Protein AF-A0A9X8E7M2-F1 (afdb_monomer)

InterPro domains:
  IPR000718 Peptidase M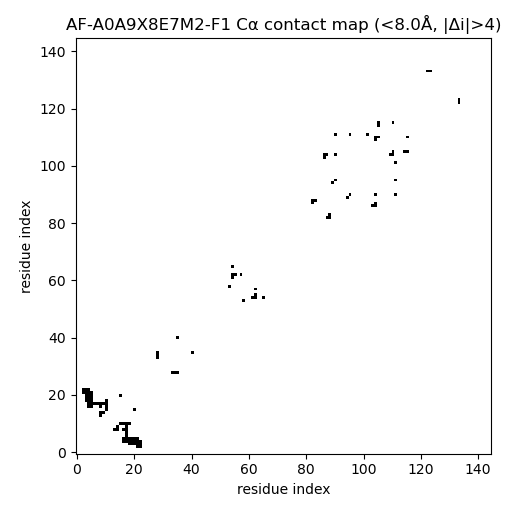13 [PS51885] (1-145)
  IPR000718 Peptidase M13 [PTHR11733] (3-88)
  IPR008753 Peptidase M13, N-terminal domain [PF05649] (11-84)
  IPR024079 Metallopeptidase, catalytic domain superfamily [G3DSA:3.40.390.10] (2-36)
  IPR042089 Peptidase M13, domain 2 [G3DSA:1.10.1380.10] (37-84)

Solvent-accessible surface area (backbone atoms only — not comparable to full-atom values): 9509 Å² total; per-residue (Å²): 118,75,87,28,30,25,86,88,44,58,56,92,82,39,48,64,50,18,55,36,35,44,40,62,76,68,59,74,76,53,94,92,47,96,72,80,60,90,56,64,51,54,49,50,53,57,50,48,59,50,50,52,54,51,48,71,66,55,41,84,68,56,32,59,54,50,53,63,68,68,40,53,68,62,50,62,72,47,58,62,62,85,59,65,40,71,73,47,50,53,62,73,66,66,66,80,83,53,74,88,67,51,59,63,42,45,75,72,70,46,71,87,89,66,88,84,75,90,72,84,70,86,84,64,68,85,68,67,95,82,74,90,76,88,77,87,80,76,88,87,77,88,80,76,132

Organism: Aphanomyces astaci (NCBI:txi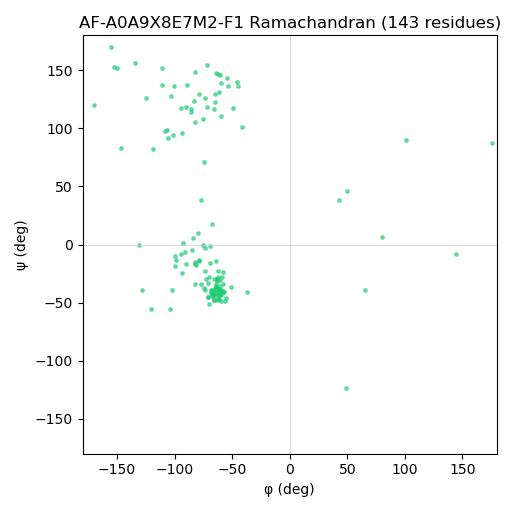d112090)

pLDDT: mean 76.79, std 19.04, range [30.14, 96.19]

Secondary structure (DSSP, 8-state):
-TTT--TTS-TTT-HHHHHHHHHHHHPPPPTT-S---SSHHHHHHHHHHHHHHHHHTT-TTHHHHHHHHH-HHHHHHHTTTTT-SHHHHHHHTT-TT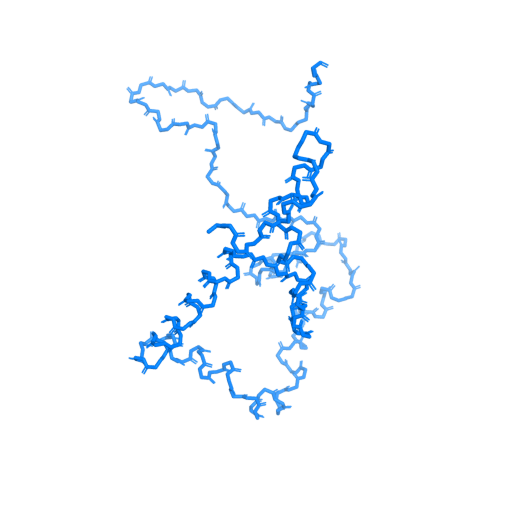-GGGSHHHHHTT--SS--------SS-----TT--------S------

Foldseek 3Di:
DCQQADCVDDCVVPVPCRRGVNVVVPDDDDPPDPDDDDPVVVVVVVVVVVVVVVCVVVPPPSVVVVVVVVPVVVVVVCDCVVQPPPLNVVLVVPPVPDPVSVVVCQVVVHDRPDNDDDDDDPQDDPDDPDDPDPDDDDDDDDDDD

Nearest PDB structures (foldseek):
  2qlz-assembly1_A  TM=2.374E-01  e=8.334E+00  unclassified

Sequence (145 aa):
MTSLMDQTVDPCTDFYSYSWGTWCNKTTLDANQSRTDTTYTAIEAAAHELVEKLVDSKLPKLAEFYDACMDTAALDTLCLAPISSPTMTQVVLNRGHQVPTLGEPTRKGIVLLVVLGRRKQNTCPTQLPGSHNCRDLTLGSATPC

Mean predicted aligned error: 13.94 Å

Structure (mmCIF, N/CA/C/O backbone):
data_AF-A0A9X8E7M2-F1
#
_entry.id   AF-A0A9X8E7M2-F1
#
loop_
_atom_site.group_PDB
_atom_site.id
_atom_site.type_symbol
_atom_site.label_atom_id
_atom_site.label_alt_id
_atom_site.label_comp_id
_atom_site.label_asym_id
_atom_site.label_entity_id
_atom_site.label_seq_id
_atom_site.pdbx_PDB_ins_code
_atom_site.Cartn_x
_atom_site.Cartn_y
_atom_site.Cartn_z
_atom_site.occupancy
_atom_site.B_iso_or_equiv
_atom_site.auth_seq_id
_atom_site.auth_comp_id
_atom_site.auth_asym_id
_atom_site.auth_atom_id
_atom_site.pdbx_PDB_model_num
ATOM 1 N N . MET A 1 1 ? 21.375 -5.697 -11.954 1.00 63.69 1 MET A N 1
ATOM 2 C CA . MET A 1 1 ? 20.883 -4.545 -12.742 1.00 63.69 1 MET A CA 1
ATOM 3 C C . MET A 1 1 ? 20.542 -4.934 -14.174 1.00 63.69 1 MET A C 1
ATOM 5 O O . MET A 1 1 ? 19.415 -4.716 -14.583 1.00 63.69 1 MET A O 1
ATOM 9 N N . THR A 1 2 ? 21.460 -5.558 -14.917 1.00 79.88 2 THR A N 1
ATOM 10 C CA . THR A 1 2 ? 21.283 -5.899 -16.344 1.00 79.88 2 THR A CA 1
ATOM 11 C C . THR A 1 2 ? 20.083 -6.791 -16.664 1.00 79.88 2 THR A C 1
ATOM 13 O O . THR A 1 2 ? 19.576 -6.728 -17.773 1.00 79.88 2 THR A O 1
ATOM 16 N N . SER A 1 3 ? 19.579 -7.575 -15.708 1.00 85.62 3 SER A N 1
ATOM 17 C CA . SER A 1 3 ? 18.394 -8.426 -15.895 1.00 85.62 3 SER A CA 1
ATOM 18 C C . SER A 1 3 ? 17.069 -7.663 -16.052 1.00 85.62 3 SER A C 1
ATOM 20 O O . SER A 1 3 ? 16.079 -8.265 -16.464 1.00 85.62 3 SER A O 1
ATOM 22 N N . LEU A 1 4 ? 17.034 -6.374 -15.697 1.00 90.56 4 LEU A N 1
ATOM 23 C CA . LEU A 1 4 ? 15.840 -5.517 -15.748 1.00 90.56 4 LEU A CA 1
ATOM 24 C C . LEU A 1 4 ? 15.813 -4.628 -16.999 1.00 90.56 4 LEU A C 1
ATOM 26 O O . LEU A 1 4 ? 14.755 -4.133 -17.383 1.00 90.56 4 LEU A O 1
ATOM 30 N N . MET A 1 5 ? 16.974 -4.461 -17.629 1.00 92.56 5 MET A N 1
ATOM 31 C CA . MET A 1 5 ? 17.198 -3.561 -18.751 1.00 92.56 5 MET A CA 1
ATOM 32 C C . MET A 1 5 ? 16.758 -4.199 -20.067 1.00 92.56 5 MET A C 1
ATOM 34 O O . MET A 1 5 ? 16.875 -5.414 -20.240 1.00 92.56 5 MET A O 1
ATOM 38 N N . ASP A 1 6 ? 16.291 -3.380 -21.001 1.00 94.44 6 ASP A N 1
ATOM 39 C CA . ASP A 1 6 ? 16.089 -3.758 -22.397 1.00 94.44 6 ASP A CA 1
ATOM 40 C C . ASP A 1 6 ? 17.178 -3.108 -23.256 1.00 94.44 6 ASP A C 1
ATOM 42 O O . ASP A 1 6 ? 17.110 -1.935 -23.615 1.00 94.44 6 ASP A O 1
ATOM 46 N N . GLN A 1 7 ? 18.213 -3.885 -23.577 1.00 92.56 7 GLN A N 1
ATOM 47 C CA . GLN A 1 7 ? 19.368 -3.404 -24.339 1.00 92.56 7 GLN A CA 1
ATOM 48 C C . GLN A 1 7 ? 19.077 -3.192 -25.832 1.00 92.56 7 GLN A C 1
ATOM 50 O O . GLN A 1 7 ? 19.967 -2.763 -26.563 1.00 92.56 7 GLN A O 1
ATOM 55 N N . THR A 1 8 ? 17.865 -3.506 -26.297 1.00 93.75 8 THR A N 1
ATOM 56 C CA . THR A 1 8 ? 17.458 -3.259 -27.687 1.00 93.75 8 THR A CA 1
ATOM 57 C C . THR A 1 8 ? 16.996 -1.819 -27.918 1.00 93.75 8 THR A C 1
ATOM 59 O O . THR A 1 8 ? 16.957 -1.365 -29.061 1.00 93.75 8 THR A O 1
ATOM 62 N N . VAL A 1 9 ? 16.685 -1.090 -26.842 1.00 94.56 9 VAL A N 1
ATOM 63 C CA . VAL A 1 9 ? 16.253 0.311 -26.872 1.00 94.56 9 VAL A CA 1
ATOM 64 C C . VAL A 1 9 ? 17.466 1.239 -26.795 1.00 94.56 9 VAL A C 1
ATOM 66 O O . VAL A 1 9 ? 18.369 1.017 -25.992 1.00 94.56 9 VAL A O 1
ATOM 69 N N . ASP A 1 10 ? 17.488 2.305 -27.599 1.00 94.50 10 ASP A N 1
ATOM 70 C CA . ASP A 1 10 ? 18.532 3.329 -27.496 1.00 94.50 10 ASP A CA 1
ATOM 71 C C . ASP A 1 10 ? 18.335 4.176 -26.215 1.00 94.50 10 ASP A C 1
ATOM 73 O O . ASP A 1 10 ? 17.313 4.867 -26.077 1.00 94.50 10 ASP A O 1
ATOM 77 N N . PRO A 1 11 ? 19.298 4.170 -25.269 1.00 93.56 11 PRO A N 1
ATOM 78 C CA . PRO A 1 11 ? 19.210 4.957 -24.041 1.00 93.56 11 PRO A CA 1
ATOM 79 C C . PRO A 1 11 ? 19.158 6.470 -24.277 1.00 93.56 11 PRO A C 1
ATOM 81 O O . PRO A 1 11 ? 18.675 7.193 -23.407 1.00 93.56 11 PRO A O 1
ATOM 84 N N . CYS A 1 12 ? 19.650 6.966 -25.417 1.00 95.75 12 CYS A N 1
ATOM 85 C CA . CYS A 1 12 ? 19.620 8.391 -25.747 1.00 95.75 12 CYS A CA 1
ATOM 86 C C . CYS A 1 12 ? 18.213 8.876 -26.122 1.00 95.75 12 CYS A C 1
ATOM 88 O O . CYS A 1 12 ? 17.932 10.068 -26.006 1.00 95.75 12 CYS A O 1
ATOM 90 N N . THR A 1 13 ? 17.333 7.970 -26.561 1.00 96.19 13 THR A N 1
ATOM 91 C CA . THR A 1 13 ? 15.965 8.301 -26.986 1.00 96.19 13 THR A CA 1
ATOM 92 C C . THR A 1 13 ? 14.916 7.949 -25.939 1.00 96.19 13 THR A C 1
ATOM 94 O O . THR A 1 13 ? 13.983 8.720 -25.737 1.00 96.19 13 THR A O 1
ATOM 97 N N . ASP A 1 14 ? 15.067 6.808 -25.258 1.00 95.38 14 ASP A N 1
ATOM 98 C CA . ASP A 1 14 ? 14.162 6.379 -24.187 1.00 95.38 14 ASP A CA 1
ATOM 99 C C . ASP A 1 14 ? 14.937 5.612 -23.112 1.00 95.38 14 ASP A C 1
ATOM 101 O O . ASP A 1 14 ? 14.991 4.378 -23.060 1.00 95.38 14 ASP A O 1
ATOM 105 N N . PHE A 1 15 ? 15.549 6.386 -22.218 1.00 95.19 15 PHE A N 1
ATOM 106 C CA . PHE A 1 15 ? 16.311 5.844 -21.102 1.00 95.19 15 PHE A CA 1
ATOM 107 C C . PHE A 1 15 ? 15.451 5.010 -20.142 1.00 95.19 15 PHE A C 1
ATOM 109 O O . PHE A 1 15 ? 15.968 4.102 -19.486 1.00 95.19 15 PHE A O 1
ATOM 116 N N . TYR A 1 16 ? 14.150 5.301 -20.038 1.00 93.12 16 TYR A N 1
ATOM 117 C CA . TYR A 1 16 ? 13.264 4.584 -19.127 1.00 93.12 16 TYR A CA 1
ATOM 118 C C . TYR A 1 16 ? 13.031 3.153 -19.615 1.00 93.12 16 TYR A C 1
ATOM 120 O O . TYR A 1 16 ? 13.284 2.206 -18.864 1.00 93.12 16 TYR A O 1
ATOM 128 N N . SER A 1 17 ? 12.645 2.991 -20.882 1.00 94.06 17 SER A N 1
ATOM 129 C CA . SER A 1 17 ? 12.458 1.675 -21.501 1.00 94.06 17 SER A CA 1
ATOM 130 C C . SER A 1 17 ? 13.774 0.900 -21.595 1.00 94.06 17 SER A C 1
ATOM 132 O O . SER A 1 17 ? 13.799 -0.289 -21.294 1.00 94.06 17 SER A O 1
ATOM 134 N N . TYR A 1 18 ? 14.899 1.565 -21.877 1.00 94.31 18 TYR A N 1
ATOM 135 C CA . TYR A 1 18 ? 16.216 0.922 -21.809 1.00 94.31 18 TYR A CA 1
ATOM 136 C C . TYR A 1 18 ? 16.537 0.381 -20.405 1.00 94.31 18 TYR A C 1
ATOM 138 O O . TYR A 1 18 ? 17.030 -0.736 -20.249 1.00 94.31 18 TYR A O 1
ATOM 146 N N . SER A 1 19 ? 16.240 1.151 -19.356 1.00 93.19 19 SER A N 1
ATOM 147 C CA . SER A 1 19 ? 16.607 0.791 -17.981 1.00 93.19 19 SER A CA 1
ATOM 148 C C . SER A 1 19 ? 15.702 -0.280 -17.363 1.00 93.19 19 SER A C 1
ATOM 150 O O . SER A 1 19 ? 16.185 -1.094 -16.574 1.00 93.19 19 SER A O 1
ATOM 152 N N . TRP A 1 20 ? 14.409 -0.286 -17.707 1.00 92.94 20 TRP A N 1
ATOM 153 C CA . TRP A 1 20 ? 13.389 -1.101 -17.027 1.00 92.94 20 TRP A CA 1
ATOM 154 C C . TRP A 1 20 ? 12.485 -1.911 -17.965 1.00 92.94 20 TRP A C 1
ATOM 156 O O . TRP A 1 20 ? 11.609 -2.626 -17.484 1.00 92.94 20 TRP A O 1
ATOM 166 N N . GLY A 1 21 ? 12.667 -1.829 -19.285 1.00 92.06 21 GLY A N 1
ATOM 167 C CA . GLY A 1 21 ? 11.748 -2.401 -20.277 1.00 92.06 21 GLY A CA 1
ATOM 168 C C . GLY A 1 21 ? 11.527 -3.905 -20.120 1.00 92.06 21 GLY A C 1
ATOM 169 O O . GLY A 1 21 ? 10.389 -4.374 -20.155 1.00 92.06 21 GLY A O 1
ATOM 170 N N . THR A 1 22 ? 12.586 -4.666 -19.826 1.00 93.50 22 THR A N 1
ATOM 171 C CA . THR A 1 22 ? 12.470 -6.109 -19.558 1.00 93.50 22 THR A CA 1
ATOM 172 C C . THR A 1 22 ? 11.641 -6.391 -18.305 1.00 93.50 22 THR A C 1
ATOM 174 O O . THR A 1 22 ? 10.890 -7.367 -18.272 1.00 93.50 22 THR A O 1
ATOM 177 N N . TRP A 1 23 ? 11.758 -5.558 -17.270 1.00 92.56 23 TRP A N 1
ATOM 178 C CA . TRP A 1 23 ? 10.951 -5.694 -16.059 1.00 92.56 23 TRP A CA 1
ATOM 179 C C . TRP A 1 23 ? 9.490 -5.319 -16.312 1.00 92.56 23 TRP A C 1
ATOM 181 O O . TRP A 1 23 ? 8.610 -6.090 -15.935 1.00 92.56 23 TRP A O 1
ATOM 191 N N . CYS A 1 24 ? 9.224 -4.212 -17.009 1.00 89.56 24 CYS A N 1
ATOM 192 C CA . CYS A 1 24 ? 7.866 -3.778 -17.347 1.00 89.56 24 CYS A CA 1
ATOM 193 C C . CYS A 1 24 ? 7.108 -4.843 -18.151 1.00 89.56 24 CYS A C 1
ATOM 195 O O . CYS A 1 24 ? 5.947 -5.109 -17.868 1.00 89.56 24 CYS A O 1
ATOM 197 N N . ASN A 1 25 ? 7.778 -5.507 -19.099 1.00 90.06 25 ASN A N 1
ATOM 198 C CA . ASN A 1 25 ? 7.167 -6.564 -19.911 1.00 90.06 25 ASN A CA 1
ATOM 199 C C . ASN A 1 25 ? 6.872 -7.854 -19.132 1.00 90.06 25 ASN A C 1
ATOM 201 O O . ASN A 1 25 ? 5.979 -8.609 -19.507 1.00 90.06 25 ASN A O 1
ATOM 205 N N . LYS A 1 26 ? 7.643 -8.145 -18.079 1.00 90.25 26 LYS A N 1
ATOM 206 C CA . LYS A 1 26 ? 7.493 -9.372 -17.276 1.00 90.25 26 LYS A CA 1
ATOM 207 C C . LYS A 1 26 ? 6.602 -9.188 -16.058 1.00 90.25 26 LYS A C 1
ATOM 209 O O . LYS A 1 26 ? 6.086 -10.170 -15.534 1.00 90.25 26 LYS A O 1
ATOM 214 N N . THR A 1 27 ? 6.482 -7.962 -15.570 1.00 89.81 27 THR A N 1
ATOM 215 C CA . THR A 1 27 ? 5.804 -7.690 -14.311 1.00 89.81 27 THR A CA 1
ATOM 216 C C . THR A 1 27 ? 4.310 -7.594 -14.524 1.00 89.81 27 THR A C 1
ATOM 218 O O . THR A 1 27 ? 3.821 -6.760 -15.279 1.00 89.81 27 THR A O 1
ATOM 221 N N . THR A 1 28 ? 3.581 -8.428 -13.798 1.00 87.69 28 THR A N 1
ATOM 222 C CA . THR A 1 28 ? 2.131 -8.346 -13.684 1.00 87.69 28 THR A CA 1
ATOM 223 C C . THR A 1 28 ? 1.768 -7.672 -12.373 1.00 87.69 28 THR A C 1
ATOM 225 O O . THR A 1 28 ? 2.347 -7.982 -11.332 1.00 87.69 28 THR A O 1
ATOM 228 N N . LEU A 1 29 ? 0.798 -6.766 -12.422 1.00 88.31 29 LEU A N 1
ATOM 229 C CA . LEU A 1 29 ? 0.226 -6.178 -11.222 1.00 88.31 29 LEU A CA 1
ATOM 230 C C . LEU A 1 29 ? -0.662 -7.219 -10.527 1.00 88.31 29 LEU A C 1
ATOM 232 O O . LEU A 1 29 ? -1.538 -7.801 -11.168 1.00 88.31 29 LEU A O 1
ATOM 236 N N . ASP A 1 30 ? -0.414 -7.470 -9.242 1.00 83.69 30 ASP A N 1
ATOM 237 C CA . ASP A 1 30 ? -1.282 -8.327 -8.432 1.00 83.69 30 ASP A CA 1
ATOM 238 C C . ASP A 1 30 ? -2.681 -7.701 -8.302 1.00 83.69 30 ASP A C 1
ATOM 240 O O . ASP A 1 30 ? -2.815 -6.477 -8.274 1.00 83.69 30 ASP A O 1
ATOM 244 N N . ALA A 1 31 ? -3.729 -8.523 -8.209 1.00 87.81 31 ALA A N 1
ATOM 245 C CA . ALA A 1 31 ? -5.116 -8.054 -8.179 1.00 87.81 31 ALA A CA 1
ATOM 246 C C . ALA A 1 31 ? -5.418 -7.086 -7.019 1.00 87.81 31 ALA A C 1
ATOM 248 O O . ALA A 1 31 ? -6.296 -6.233 -7.147 1.00 87.81 31 ALA A O 1
ATOM 249 N N . ASN A 1 32 ? -4.687 -7.198 -5.906 1.00 85.88 32 ASN A N 1
ATOM 250 C CA . ASN A 1 32 ? -4.869 -6.348 -4.730 1.00 85.88 32 ASN A CA 1
ATOM 251 C C . ASN A 1 32 ? -3.965 -5.107 -4.728 1.00 85.88 32 ASN A C 1
ATOM 253 O O . ASN A 1 32 ? -4.002 -4.319 -3.782 1.00 85.88 32 ASN A O 1
ATOM 257 N N . GLN A 1 33 ? -3.147 -4.916 -5.764 1.00 85.31 33 GLN A N 1
ATOM 258 C CA . GLN A 1 33 ? -2.222 -3.795 -5.869 1.00 85.31 33 GLN A CA 1
ATOM 259 C C . GLN A 1 33 ? -2.669 -2.836 -6.971 1.00 85.31 33 GLN A C 1
ATOM 261 O O . GLN A 1 33 ? -3.042 -3.239 -8.065 1.00 85.31 33 GLN A O 1
ATOM 266 N N . SER A 1 34 ? -2.600 -1.532 -6.703 1.00 89.88 34 SER A N 1
ATOM 267 C CA . SER A 1 34 ? -2.854 -0.492 -7.712 1.00 89.88 34 SER A CA 1
ATOM 268 C C . SER A 1 34 ? -1.588 -0.071 -8.466 1.00 89.88 34 SER A C 1
ATOM 270 O O . SER A 1 34 ? -1.669 0.550 -9.525 1.00 89.88 34 SER A O 1
ATOM 272 N N . ARG A 1 35 ? -0.411 -0.405 -7.925 1.00 88.62 35 ARG A N 1
ATOM 273 C CA . ARG A 1 35 ? 0.909 -0.130 -8.497 1.00 88.62 35 ARG A CA 1
ATOM 274 C C . ARG A 1 35 ? 1.914 -1.170 -8.012 1.00 88.62 35 ARG A C 1
ATOM 276 O O . ARG A 1 35 ? 1.792 -1.678 -6.905 1.00 88.62 35 ARG A O 1
ATOM 283 N N . THR A 1 36 ? 2.935 -1.411 -8.825 1.00 89.62 36 THR A N 1
ATOM 284 C CA . THR A 1 36 ? 4.119 -2.177 -8.442 1.00 89.62 36 THR A CA 1
ATOM 285 C C . THR A 1 36 ? 5.383 -1.462 -8.914 1.00 89.62 36 THR A C 1
ATOM 287 O O . THR A 1 36 ? 5.343 -0.629 -9.825 1.00 89.62 36 THR A O 1
ATOM 290 N N . ASP A 1 37 ? 6.500 -1.744 -8.262 1.00 89.00 37 ASP A N 1
ATOM 291 C CA . ASP A 1 37 ? 7.830 -1.242 -8.589 1.00 89.00 37 ASP A CA 1
ATOM 292 C C . ASP A 1 37 ? 8.889 -2.215 -8.062 1.00 89.00 37 ASP A C 1
ATOM 294 O O . ASP A 1 37 ? 8.575 -3.164 -7.351 1.00 89.00 37 ASP A O 1
ATOM 298 N N . THR A 1 38 ? 10.148 -2.024 -8.441 1.00 87.00 38 THR A N 1
ATOM 299 C CA . THR A 1 38 ? 11.224 -2.978 -8.136 1.00 87.00 38 THR A CA 1
ATOM 300 C C . THR A 1 38 ? 11.801 -2.850 -6.733 1.00 87.00 38 THR A C 1
ATOM 302 O O . THR A 1 38 ? 12.500 -3.757 -6.286 1.00 87.00 38 THR A O 1
ATOM 305 N N . THR A 1 39 ? 11.577 -1.726 -6.055 1.00 87.88 39 THR A N 1
ATOM 306 C CA . THR A 1 39 ? 12.320 -1.369 -4.842 1.00 87.88 39 THR A CA 1
ATOM 307 C C . THR A 1 39 ? 11.408 -1.196 -3.645 1.00 87.88 39 THR A C 1
ATOM 309 O O . THR A 1 39 ? 11.603 -1.852 -2.628 1.00 87.88 39 THR A O 1
ATOM 312 N N . TYR A 1 40 ? 10.413 -0.329 -3.756 1.00 89.44 40 TYR A N 1
ATOM 313 C CA . TYR A 1 40 ? 9.494 -0.009 -2.684 1.00 89.44 40 TYR A CA 1
ATOM 314 C C . TYR A 1 40 ? 8.588 -1.198 -2.372 1.00 89.44 40 TYR A C 1
ATOM 316 O O . TYR A 1 40 ? 8.471 -1.542 -1.203 1.00 89.44 40 TYR A O 1
ATOM 324 N N . THR A 1 41 ? 8.072 -1.915 -3.377 1.00 88.56 41 THR A N 1
ATOM 325 C CA . THR A 1 41 ? 7.267 -3.129 -3.114 1.00 88.56 41 THR A CA 1
ATOM 326 C C . THR A 1 41 ? 8.056 -4.209 -2.372 1.00 88.56 41 THR A C 1
ATOM 328 O O . THR A 1 41 ? 7.533 -4.845 -1.461 1.00 88.56 41 THR A O 1
ATOM 331 N N . ALA A 1 42 ? 9.335 -4.392 -2.712 1.00 87.81 42 ALA A N 1
ATOM 332 C CA . ALA A 1 42 ? 10.204 -5.360 -2.050 1.00 87.81 42 ALA A CA 1
ATOM 333 C C . ALA A 1 42 ? 10.502 -4.951 -0.599 1.00 87.81 42 ALA A C 1
ATOM 335 O O . ALA 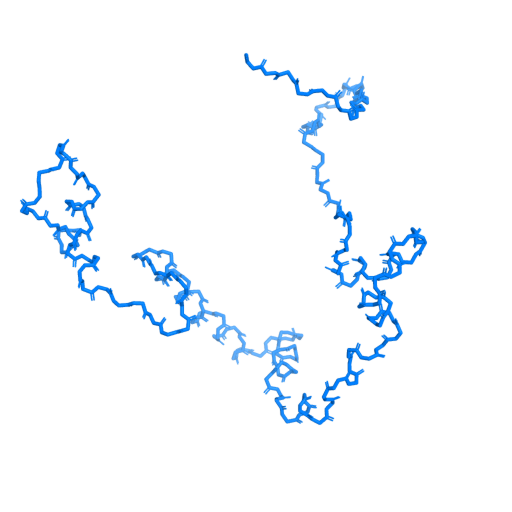A 1 42 ? 10.523 -5.795 0.296 1.00 87.81 42 ALA A O 1
ATOM 336 N N . ILE A 1 43 ? 10.707 -3.652 -0.358 1.00 94.25 43 ILE A N 1
ATOM 337 C CA . ILE A 1 43 ? 10.908 -3.107 0.988 1.00 94.25 43 ILE A CA 1
ATOM 338 C C . ILE A 1 43 ? 9.626 -3.229 1.815 1.00 94.25 43 ILE A C 1
ATOM 340 O O . ILE A 1 43 ? 9.697 -3.645 2.967 1.00 94.25 43 ILE A O 1
ATOM 344 N N . GLU A 1 44 ? 8.467 -2.897 1.245 1.00 91.75 44 GLU A N 1
ATOM 345 C CA . GLU A 1 44 ? 7.174 -3.040 1.914 1.00 91.75 44 GLU A CA 1
ATOM 346 C C . GLU A 1 44 ? 6.881 -4.497 2.264 1.00 91.75 44 GLU A C 1
ATOM 348 O O . GLU A 1 44 ? 6.485 -4.766 3.394 1.00 91.75 44 GLU A O 1
ATOM 353 N N . ALA A 1 45 ? 7.142 -5.440 1.354 1.00 89.75 45 ALA A N 1
ATOM 354 C CA . ALA A 1 45 ? 6.978 -6.866 1.625 1.00 89.75 45 ALA A CA 1
ATOM 355 C C . ALA A 1 45 ? 7.862 -7.322 2.798 1.00 89.75 45 ALA A C 1
ATOM 357 O O . ALA A 1 45 ? 7.369 -7.923 3.751 1.00 89.75 45 ALA A O 1
ATOM 358 N N . ALA A 1 46 ? 9.147 -6.956 2.793 1.00 93.56 46 ALA A N 1
ATOM 359 C CA . ALA A 1 46 ? 10.058 -7.273 3.893 1.00 93.56 46 ALA A CA 1
ATOM 360 C C . ALA A 1 46 ? 9.651 -6.595 5.217 1.00 93.56 46 ALA A C 1
ATOM 362 O O . ALA A 1 46 ? 9.809 -7.170 6.297 1.00 93.56 46 ALA A O 1
ATOM 363 N N . ALA A 1 47 ? 9.117 -5.373 5.155 1.00 94.69 47 ALA A N 1
ATOM 364 C CA . ALA A 1 47 ? 8.587 -4.679 6.322 1.00 94.69 47 ALA A CA 1
ATOM 365 C C . ALA A 1 47 ? 7.328 -5.371 6.863 1.00 94.69 47 ALA A C 1
ATOM 367 O O . ALA A 1 47 ? 7.191 -5.498 8.079 1.00 94.69 47 ALA A O 1
ATOM 368 N N . HIS A 1 48 ? 6.445 -5.860 5.989 1.00 91.94 48 HIS A N 1
ATOM 369 C CA . HIS A 1 48 ? 5.250 -6.605 6.375 1.00 91.94 48 HIS A CA 1
ATOM 370 C C . HIS A 1 48 ? 5.615 -7.900 7.110 1.00 91.94 48 HIS A C 1
ATOM 372 O O . HIS A 1 48 ? 5.118 -8.128 8.209 1.00 91.94 48 HIS A O 1
ATOM 378 N N . GLU A 1 49 ? 6.575 -8.675 6.595 1.00 94.00 49 GLU A N 1
ATOM 379 C CA . GLU A 1 49 ? 7.088 -9.878 7.276 1.00 94.00 49 GLU A CA 1
ATOM 380 C C . GLU A 1 49 ? 7.656 -9.572 8.674 1.00 94.00 49 GLU A C 1
ATOM 382 O O . GLU A 1 49 ? 7.580 -10.385 9.598 1.00 94.00 49 GLU A O 1
ATOM 387 N N . LEU A 1 50 ? 8.268 -8.398 8.853 1.00 93.69 50 LEU A N 1
ATOM 388 C CA . LEU A 1 50 ? 8.777 -7.965 10.152 1.00 93.69 50 LEU A CA 1
ATOM 389 C C . LEU A 1 50 ? 7.643 -7.561 11.105 1.00 93.69 50 LEU A C 1
ATOM 391 O O . LEU A 1 50 ? 7.709 -7.869 12.296 1.00 93.69 50 LEU A O 1
ATOM 395 N N . VAL A 1 51 ? 6.605 -6.896 10.595 1.00 91.50 51 VAL A N 1
ATOM 396 C CA . VAL A 1 51 ? 5.405 -6.557 11.371 1.00 91.50 51 VAL A CA 1
ATOM 397 C C . VAL A 1 51 ? 4.666 -7.821 11.810 1.00 91.50 51 VAL A C 1
ATOM 399 O O . VAL A 1 51 ? 4.286 -7.901 12.975 1.00 91.50 51 VAL A O 1
ATOM 402 N N . GLU A 1 52 ? 4.537 -8.830 10.948 1.00 90.56 52 GLU A N 1
ATOM 403 C CA . GLU A 1 52 ? 3.950 -10.130 11.304 1.00 90.56 52 GLU A CA 1
ATOM 404 C C . GLU A 1 52 ? 4.691 -10.769 12.486 1.00 90.56 52 GLU A C 1
ATOM 406 O O . GLU A 1 52 ? 4.081 -11.094 13.503 1.00 90.56 52 GLU A O 1
ATOM 411 N N . LYS A 1 53 ? 6.029 -10.813 12.440 1.00 92.50 53 LYS A N 1
ATOM 412 C CA . LYS A 1 53 ? 6.848 -11.321 13.558 1.00 92.50 53 LYS A CA 1
ATOM 413 C C . LYS A 1 53 ? 6.657 -10.525 14.854 1.00 92.50 53 LYS A C 1
ATOM 415 O O . LYS A 1 53 ? 6.701 -11.094 15.945 1.00 92.50 53 LYS A O 1
ATOM 420 N N . LEU A 1 54 ? 6.470 -9.206 14.763 1.00 91.94 54 LEU A N 1
ATOM 421 C CA . LEU A 1 54 ? 6.197 -8.352 15.926 1.00 91.94 54 LEU A CA 1
ATOM 422 C C . LEU A 1 54 ? 4.817 -8.634 16.526 1.00 91.94 54 LEU A C 1
ATOM 424 O O . LEU A 1 54 ? 4.683 -8.677 17.750 1.00 91.94 54 LEU A O 1
ATOM 428 N N . VAL A 1 55 ? 3.806 -8.852 15.689 1.00 91.12 55 VAL A N 1
ATOM 429 C CA . VAL A 1 55 ? 2.463 -9.241 16.134 1.00 91.12 55 VAL A CA 1
ATOM 430 C C . VAL A 1 55 ? 2.499 -10.620 16.803 1.00 91.12 55 VAL A C 1
ATOM 432 O O . VAL A 1 55 ? 1.965 -10.773 17.905 1.00 91.12 55 VAL A O 1
ATOM 435 N N . ASP A 1 56 ? 3.216 -11.582 16.217 1.00 90.25 56 ASP A N 1
ATOM 436 C CA . ASP A 1 56 ? 3.400 -12.933 16.767 1.00 90.25 56 ASP A CA 1
ATOM 437 C C . ASP A 1 56 ? 4.142 -12.939 18.106 1.00 90.25 56 ASP A C 1
ATOM 439 O O . ASP A 1 56 ? 3.886 -13.781 18.966 1.00 90.25 56 ASP A O 1
ATOM 443 N N . SER A 1 57 ? 5.022 -11.959 18.337 1.00 91.88 57 SER A N 1
ATOM 444 C CA . SER A 1 57 ? 5.688 -11.780 19.633 1.00 91.88 57 SER A CA 1
ATOM 445 C C . SER A 1 57 ? 4.747 -11.315 20.758 1.00 91.88 57 SER A C 1
ATOM 447 O O . SER A 1 57 ? 5.178 -11.174 21.903 1.00 91.88 57 SER A O 1
ATOM 449 N N . LYS A 1 58 ? 3.459 -11.098 20.444 1.00 87.88 58 LYS A N 1
ATOM 450 C CA . LYS A 1 58 ? 2.363 -10.773 21.369 1.00 87.88 58 LYS A CA 1
ATOM 451 C C . LYS A 1 58 ? 2.698 -9.625 22.327 1.00 87.88 58 LYS A C 1
ATOM 453 O O . LYS A 1 58 ? 2.419 -9.674 23.526 1.00 87.88 58 LYS A O 1
ATOM 458 N N . LEU A 1 59 ? 3.272 -8.552 21.778 1.00 90.75 59 LEU A N 1
ATOM 459 C CA . LEU A 1 59 ? 3.532 -7.326 22.529 1.00 90.75 59 LEU A CA 1
ATOM 460 C C . LEU A 1 59 ? 2.219 -6.738 23.086 1.00 90.75 59 LEU A C 1
ATOM 462 O O . LEU A 1 59 ? 1.209 -6.697 22.371 1.00 90.75 59 LEU A O 1
ATOM 466 N N . PRO A 1 60 ? 2.218 -6.237 24.335 1.00 87.31 60 PRO A N 1
ATOM 467 C CA . PRO A 1 60 ? 1.019 -5.696 24.967 1.00 87.31 60 PRO A CA 1
ATOM 468 C C . PRO A 1 60 ? 0.472 -4.501 24.175 1.00 87.31 60 PRO A C 1
ATOM 470 O O . PRO A 1 60 ? 1.238 -3.718 23.610 1.00 87.31 60 PRO A O 1
ATOM 473 N N . LYS A 1 61 ? -0.858 -4.351 24.148 1.00 89.25 61 LYS A N 1
ATOM 474 C CA . LYS A 1 61 ? -1.634 -3.414 23.307 1.00 89.25 61 LYS A CA 1
ATOM 475 C C . LYS A 1 61 ? -1.574 -3.659 21.798 1.00 89.25 61 LYS A C 1
ATOM 477 O O . LYS A 1 61 ? -2.602 -3.509 21.151 1.00 89.25 61 LYS A O 1
ATOM 482 N N . LEU A 1 62 ? -0.423 -4.029 21.228 1.00 91.12 62 LEU A N 1
ATOM 483 C CA . LEU A 1 62 ? -0.330 -4.365 19.801 1.00 91.12 62 LEU A CA 1
ATOM 484 C C . LEU A 1 62 ? -1.132 -5.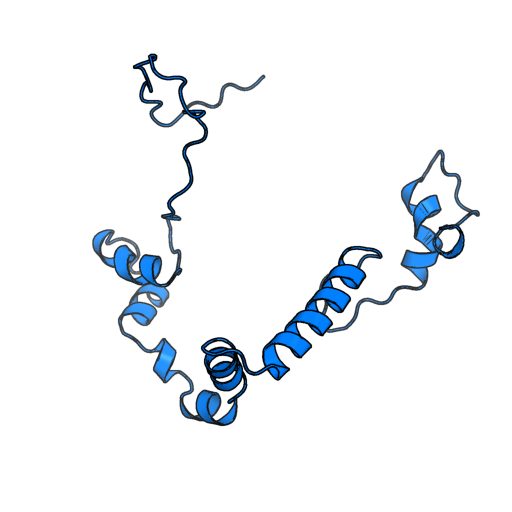631 19.495 1.00 91.12 62 LEU A C 1
ATOM 486 O O . LEU A 1 62 ? -1.938 -5.626 18.573 1.00 91.12 62 LEU A O 1
ATOM 490 N N . ALA A 1 63 ? -0.943 -6.678 20.301 1.00 90.06 63 ALA A N 1
ATOM 491 C CA . ALA A 1 63 ? -1.683 -7.926 20.162 1.00 90.06 63 ALA A CA 1
ATOM 492 C C . ALA A 1 63 ? -3.190 -7.718 20.347 1.00 90.06 63 ALA A C 1
ATOM 494 O O . ALA A 1 63 ? -3.961 -8.151 19.508 1.00 90.06 63 ALA A O 1
ATOM 495 N N . GLU A 1 64 ? -3.605 -6.987 21.387 1.00 92.25 64 GLU A N 1
ATOM 496 C CA . GLU A 1 64 ? -5.023 -6.682 21.636 1.00 92.25 64 GLU A CA 1
ATOM 497 C C . GLU A 1 64 ? -5.655 -5.903 20.477 1.00 92.25 64 GLU A C 1
ATOM 499 O O . GLU A 1 64 ? -6.770 -6.201 20.059 1.00 92.25 64 GLU A O 1
ATOM 504 N N . PHE A 1 65 ? -4.937 -4.912 19.940 1.00 92.88 65 PHE A N 1
ATOM 505 C CA . PHE A 1 65 ? -5.400 -4.131 18.798 1.00 92.88 65 PHE A CA 1
ATOM 506 C C . PHE A 1 65 ? -5.494 -4.976 17.522 1.00 92.88 65 PHE A C 1
ATOM 508 O O . PHE A 1 65 ? -6.472 -4.865 16.785 1.00 92.88 65 PHE A O 1
ATOM 515 N N . TYR A 1 66 ? -4.496 -5.825 17.267 1.00 93.38 66 TYR A N 1
ATOM 516 C CA . TYR A 1 66 ? -4.487 -6.723 16.117 1.00 93.38 66 TYR A CA 1
ATOM 517 C C . TYR A 1 66 ? -5.594 -7.778 16.217 1.00 93.38 66 TYR A C 1
ATOM 519 O O . TYR A 1 66 ? -6.363 -7.945 15.276 1.00 93.38 66 TYR A O 1
ATOM 527 N N . ASP A 1 67 ? -5.734 -8.428 17.371 1.00 92.62 67 ASP A N 1
ATOM 528 C CA . ASP A 1 67 ? -6.745 -9.459 17.608 1.00 92.62 67 ASP A CA 1
ATOM 529 C C . ASP A 1 67 ? -8.166 -8.862 17.482 1.00 92.62 67 ASP A C 1
ATOM 531 O O . ASP A 1 67 ? -9.032 -9.472 16.860 1.00 92.62 67 ASP A O 1
ATOM 535 N N . ALA A 1 68 ? -8.391 -7.625 17.950 1.00 92.81 68 ALA A N 1
ATOM 536 C CA . ALA A 1 68 ? -9.658 -6.911 17.744 1.00 92.81 68 ALA A CA 1
ATOM 537 C C . ALA A 1 68 ? -9.946 -6.565 16.268 1.00 92.81 68 ALA A C 1
ATOM 539 O O . ALA A 1 68 ? -11.108 -6.478 15.877 1.00 92.81 68 ALA A O 1
ATOM 540 N N . CYS A 1 69 ? -8.911 -6.350 15.449 1.00 93.06 69 CYS A N 1
ATOM 541 C CA . CYS A 1 69 ? -9.047 -6.131 14.006 1.00 93.06 69 CYS A CA 1
ATOM 542 C C . CYS A 1 69 ? -9.367 -7.438 13.261 1.00 93.06 69 CYS A C 1
ATOM 544 O O . CYS A 1 69 ? -10.156 -7.442 12.318 1.00 93.06 69 CYS A O 1
ATOM 546 N N . MET A 1 70 ? -8.765 -8.549 13.695 1.00 94.38 70 MET A N 1
ATOM 547 C CA . MET A 1 70 ? -8.899 -9.854 13.041 1.00 94.38 70 MET A CA 1
ATOM 548 C C . MET A 1 70 ? -10.172 -10.622 13.430 1.00 94.38 70 MET A C 1
ATOM 550 O O . MET A 1 70 ? -10.539 -11.568 12.728 1.00 94.38 70 MET A O 1
ATOM 554 N N . ASP A 1 71 ? -10.874 -10.227 14.499 1.00 96.06 71 ASP A N 1
ATOM 555 C CA . ASP A 1 71 ? -12.156 -10.817 14.914 1.00 96.06 71 ASP A CA 1
ATOM 556 C C . ASP A 1 71 ? -13.321 -10.386 13.999 1.00 96.06 71 ASP A C 1
ATOM 558 O O . ASP A 1 71 ? -14.210 -9.606 14.352 1.00 96.06 71 ASP A O 1
ATOM 562 N N . THR A 1 72 ? -13.307 -10.915 12.776 1.00 94.06 72 THR A N 1
ATOM 563 C CA . THR A 1 72 ? -14.335 -10.661 11.756 1.00 94.06 72 THR A CA 1
ATOM 564 C C . THR A 1 72 ? -15.729 -11.112 12.194 1.00 94.06 72 THR A C 1
ATOM 566 O O . THR A 1 72 ? -16.703 -10.452 11.854 1.00 94.06 72 THR A O 1
ATOM 569 N N . ALA A 1 73 ? -15.849 -12.155 13.022 1.00 94.69 73 ALA A N 1
ATOM 570 C CA . ALA A 1 73 ? -17.140 -12.625 13.527 1.00 94.69 73 ALA A CA 1
ATOM 571 C C . ALA A 1 73 ? -17.791 -11.615 14.489 1.00 94.69 73 ALA A C 1
ATOM 573 O O . ALA A 1 73 ? -18.996 -11.342 14.398 1.00 94.69 73 ALA A O 1
ATOM 574 N N . ALA A 1 74 ? -17.005 -11.029 15.398 1.00 92.75 74 ALA A N 1
ATOM 575 C CA . ALA A 1 74 ? -17.486 -9.947 16.248 1.00 92.75 74 ALA A CA 1
ATOM 576 C C . ALA A 1 74 ? -17.834 -8.700 15.423 1.00 92.75 74 ALA A C 1
ATOM 578 O O . ALA A 1 74 ? -18.882 -8.090 15.653 1.00 92.75 74 ALA A O 1
ATOM 579 N N . LEU A 1 75 ? -17.004 -8.343 14.435 1.00 92.56 75 LEU A N 1
ATOM 580 C CA . LEU A 1 75 ? -17.262 -7.206 13.542 1.00 92.56 75 LEU A CA 1
ATOM 581 C C . LEU A 1 75 ? -18.550 -7.388 12.723 1.00 92.56 75 LEU A C 1
ATOM 583 O O . LEU A 1 75 ? -19.366 -6.466 12.668 1.00 92.56 75 LEU A O 1
ATOM 587 N N . ASP A 1 76 ? -18.785 -8.578 12.172 1.00 92.50 76 ASP A N 1
ATOM 588 C CA . ASP A 1 76 ? -19.997 -8.907 11.415 1.00 92.50 76 ASP A CA 1
ATOM 589 C C . ASP A 1 76 ? -21.250 -8.838 12.296 1.00 92.50 76 ASP A C 1
ATOM 591 O O . ASP A 1 76 ? -22.294 -8.334 11.875 1.00 92.50 76 ASP A O 1
ATOM 595 N N . THR A 1 77 ? -21.136 -9.271 13.554 1.00 94.75 77 THR A N 1
ATOM 596 C CA . THR A 1 77 ? -22.222 -9.174 14.541 1.00 94.75 77 THR A CA 1
ATOM 597 C C . THR A 1 77 ? -22.547 -7.716 14.884 1.00 94.75 77 THR A C 1
ATOM 599 O O . THR A 1 77 ? -23.714 -7.354 15.044 1.00 94.75 77 THR A O 1
ATOM 602 N N . LEU A 1 78 ? -21.524 -6.864 14.999 1.00 91.50 78 LEU A N 1
ATOM 603 C CA . LEU A 1 78 ? -21.678 -5.440 15.302 1.00 91.50 78 LEU A CA 1
ATOM 604 C C . LEU A 1 78 ? -22.228 -4.642 14.111 1.00 91.50 78 LEU A C 1
ATOM 606 O O . LEU A 1 78 ? -22.943 -3.656 14.320 1.00 91.50 78 LEU A O 1
ATOM 610 N N . CYS A 1 79 ? -21.942 -5.069 12.877 1.00 89.44 79 CYS A N 1
ATOM 611 C CA . CYS A 1 79 ? -22.461 -4.478 11.646 1.00 89.44 79 CYS A CA 1
ATOM 612 C C . CYS A 1 79 ? -22.296 -2.940 11.643 1.00 89.44 79 CYS A C 1
ATOM 614 O O . CYS A 1 79 ? -21.194 -2.421 11.822 1.00 89.44 79 CYS A O 1
ATOM 616 N N . LEU A 1 80 ? -23.382 -2.179 11.469 1.00 87.00 80 LEU A N 1
ATOM 617 C CA . LEU A 1 80 ? -23.351 -0.713 11.418 1.00 87.00 80 LEU A CA 1
ATOM 618 C C . LEU A 1 80 ? -23.393 -0.043 12.801 1.00 87.00 80 LEU A C 1
ATOM 620 O O . LEU A 1 80 ? -23.280 1.181 12.878 1.00 87.00 80 LEU A O 1
ATOM 624 N N . ALA A 1 81 ? -23.548 -0.793 13.896 1.00 87.44 81 ALA A N 1
ATOM 625 C CA . ALA A 1 81 ? -23.684 -0.216 15.235 1.00 87.44 81 ALA A CA 1
ATOM 626 C C . ALA A 1 81 ? -22.499 0.685 15.655 1.00 87.44 81 ALA A C 1
ATOM 628 O O . ALA A 1 81 ? -22.743 1.759 16.215 1.00 87.44 81 ALA A O 1
ATOM 629 N N . PRO A 1 82 ? -21.224 0.348 15.352 1.00 83.81 82 PRO A N 1
ATOM 630 C CA . PRO A 1 82 ? -20.091 1.222 15.665 1.00 83.81 82 PRO A CA 1
ATOM 631 C C . PRO A 1 82 ? -20.146 2.559 14.915 1.00 83.81 82 PRO A C 1
ATOM 633 O O . PRO A 1 82 ? -19.668 3.581 15.415 1.00 83.81 82 PRO A O 1
ATOM 636 N N . ILE A 1 83 ? -20.751 2.566 13.722 1.00 80.44 83 ILE A N 1
ATOM 637 C CA . ILE A 1 83 ? -20.809 3.737 12.847 1.00 80.44 83 ILE A CA 1
ATOM 638 C C . ILE A 1 83 ? -22.122 4.516 12.935 1.00 80.44 83 ILE A C 1
ATOM 640 O O . ILE A 1 83 ? -22.170 5.667 12.517 1.00 80.44 83 ILE A O 1
ATOM 644 N N . SER A 1 84 ? -23.167 3.956 13.545 1.00 76.31 84 SER A N 1
ATOM 645 C CA . SER A 1 84 ? -24.467 4.612 13.729 1.00 76.31 84 SER A CA 1
ATOM 646 C C . SER A 1 84 ? -24.495 5.612 14.891 1.00 76.31 84 SER A C 1
ATOM 648 O O . SER A 1 84 ? -25.558 6.097 15.276 1.00 76.31 84 SER A O 1
ATOM 650 N N . SER A 1 85 ? -23.339 5.939 15.477 1.00 71.19 85 SER A N 1
ATOM 651 C CA . SER A 1 85 ? -23.241 6.987 16.493 1.00 71.19 85 SER A CA 1
ATOM 652 C C . SER A 1 85 ? -23.826 8.308 15.961 1.00 71.19 85 SER A C 1
ATOM 654 O O . SER A 1 85 ? -23.592 8.658 14.796 1.00 71.19 85 SER A O 1
ATOM 656 N N . PRO A 1 86 ? -24.509 9.106 16.805 1.00 66.06 86 PRO A N 1
ATOM 657 C CA . PRO A 1 86 ? -24.997 10.431 16.422 1.00 66.06 86 PRO A CA 1
ATOM 658 C C . PRO A 1 86 ? -23.896 11.290 15.790 1.00 66.06 86 PRO A C 1
ATOM 660 O O . PRO A 1 86 ? -24.138 11.991 14.815 1.00 66.06 86 PRO A O 1
ATOM 663 N N . THR A 1 87 ? -22.663 11.159 16.288 1.00 63.56 87 THR A N 1
ATOM 664 C CA . THR A 1 87 ? -21.477 11.874 15.789 1.00 63.56 87 THR A CA 1
ATOM 665 C C . THR A 1 87 ? -21.162 11.583 14.321 1.00 63.56 87 THR A C 1
ATOM 667 O O . THR A 1 87 ? -20.825 12.495 13.577 1.00 63.56 87 THR A O 1
ATOM 670 N N . MET A 1 88 ? -21.322 10.334 13.887 1.00 62.38 88 MET A N 1
ATOM 671 C CA . MET A 1 88 ? -21.062 9.887 12.514 1.00 62.38 88 MET A CA 1
ATOM 672 C C . MET A 1 88 ? -22.254 10.191 11.597 1.00 62.38 88 MET A C 1
ATOM 674 O O . MET A 1 88 ? -22.076 10.602 10.455 1.00 62.38 88 MET A O 1
ATOM 678 N N . THR A 1 89 ? -23.477 10.111 12.128 1.00 60.41 89 THR A N 1
ATOM 679 C CA . THR A 1 89 ? -24.700 10.504 11.405 1.00 60.41 89 THR A CA 1
ATOM 680 C C . THR A 1 89 ? -24.690 11.994 11.036 1.00 60.41 89 THR A C 1
ATOM 682 O O . THR A 1 89 ? -25.102 12.365 9.938 1.00 60.41 89 THR A O 1
ATOM 685 N N . GLN A 1 90 ? -24.169 12.862 11.914 1.00 59.06 90 GLN A N 1
ATOM 686 C CA . GLN A 1 90 ? -24.017 14.297 11.621 1.00 59.06 90 GLN A CA 1
ATOM 687 C C . GLN A 1 90 ? -23.033 14.568 10.472 1.00 59.06 90 GLN A C 1
ATOM 689 O O . GLN A 1 90 ? -23.264 15.486 9.686 1.00 59.06 90 GLN A O 1
ATOM 694 N N . VAL A 1 91 ? -21.973 13.758 10.340 1.00 60.50 91 VAL A N 1
ATOM 695 C CA . VAL A 1 91 ? -21.009 13.856 9.228 1.00 60.50 91 VAL A CA 1
ATOM 696 C C . VAL A 1 91 ? -21.674 13.486 7.899 1.00 60.50 91 VAL A C 1
ATOM 698 O O . VAL A 1 91 ? -21.510 14.201 6.914 1.00 60.50 91 VAL A O 1
ATOM 701 N N . VAL A 1 92 ? -22.471 12.412 7.873 1.00 59.59 92 VAL A N 1
ATOM 702 C CA . VAL A 1 92 ? -23.128 11.909 6.651 1.00 59.59 92 VAL A CA 1
ATOM 703 C C . VAL A 1 92 ? -24.253 12.829 6.161 1.00 59.59 92 VAL A C 1
ATOM 705 O O . VAL A 1 92 ? -24.452 12.972 4.959 1.00 59.59 92 VAL A O 1
ATOM 708 N N . LEU A 1 93 ? -24.975 13.502 7.064 1.00 58.72 93 LEU A N 1
ATOM 709 C CA . LEU A 1 93 ? -26.103 14.373 6.700 1.00 58.72 93 LEU A CA 1
ATOM 710 C C . LEU A 1 93 ? -25.698 15.725 6.086 1.00 58.72 93 LEU A C 1
ATOM 712 O O . LEU A 1 93 ? -26.584 16.523 5.780 1.00 58.72 93 LEU A O 1
ATOM 716 N N . ASN A 1 94 ? -24.397 16.007 5.934 1.00 54.12 94 ASN A N 1
ATOM 717 C CA . ASN A 1 94 ? -23.860 17.250 5.371 1.00 54.12 94 ASN A CA 1
ATOM 718 C C . ASN A 1 94 ? -24.577 18.520 5.882 1.00 54.12 94 ASN A C 1
ATOM 720 O O . ASN A 1 94 ? -24.778 19.488 5.150 1.00 54.12 94 ASN A O 1
ATOM 724 N N . ARG A 1 95 ? -24.950 18.561 7.171 1.00 57.03 95 ARG A N 1
ATOM 725 C CA . ARG A 1 95 ? -25.416 19.797 7.833 1.00 57.03 95 ARG A CA 1
ATOM 726 C C . ARG A 1 95 ? -24.225 20.703 8.179 1.00 57.03 95 ARG A C 1
ATOM 728 O O . ARG A 1 95 ? -24.194 21.338 9.231 1.00 57.03 95 ARG A O 1
ATOM 735 N N . GLY A 1 96 ? -23.234 20.758 7.284 1.00 52.34 96 GLY A N 1
ATOM 736 C CA . GLY A 1 96 ? -21.901 21.343 7.448 1.00 52.34 96 GLY A CA 1
ATOM 737 C C . GLY A 1 96 ? -21.847 22.866 7.590 1.00 52.34 96 GLY A C 1
ATOM 738 O O . GLY A 1 96 ? -20.784 23.451 7.422 1.00 52.34 96 GLY A O 1
ATOM 739 N N . HIS A 1 97 ? -22.957 23.527 7.920 1.00 52.28 97 HIS A N 1
ATOM 740 C CA . HIS A 1 97 ? -22.995 24.974 8.134 1.00 52.28 97 HIS A CA 1
ATOM 741 C C . HIS A 1 97 ? -22.830 25.391 9.602 1.00 52.28 97 HIS A C 1
ATOM 743 O O . HIS A 1 97 ? -22.667 26.578 9.878 1.00 52.28 97 HIS A O 1
ATOM 749 N N . GLN A 1 98 ? -22.831 24.455 10.558 1.00 55.78 98 GLN A N 1
ATOM 750 C CA . GLN A 1 98 ? -22.632 24.781 11.974 1.00 55.78 98 GLN A CA 1
ATOM 751 C C . GLN A 1 98 ? -21.233 24.373 12.449 1.00 55.78 98 GLN A C 1
ATOM 753 O O . GLN A 1 98 ? -21.017 23.273 12.957 1.00 55.78 98 GLN A O 1
ATOM 758 N N . VAL A 1 99 ? -20.298 25.324 12.344 1.00 52.91 99 VAL A N 1
ATOM 759 C CA . VAL A 1 99 ? -18.920 25.294 12.881 1.00 52.91 99 VAL A CA 1
ATOM 760 C C . VAL A 1 99 ? -18.772 24.614 14.265 1.00 52.91 99 VAL A C 1
ATOM 762 O O . VAL A 1 99 ? -17.829 23.835 14.418 1.00 52.91 99 VAL A O 1
ATOM 765 N N . PRO A 1 100 ? -19.667 24.800 15.266 1.00 55.00 100 PRO A N 1
ATOM 766 C CA . PRO A 1 100 ? -19.520 24.136 16.572 1.00 55.00 100 PRO A CA 1
ATOM 767 C C . PRO A 1 100 ? -19.611 22.599 16.552 1.00 55.00 100 PRO A C 1
ATOM 769 O O . PRO A 1 100 ? -19.213 21.962 17.524 1.00 55.00 100 PRO A O 1
ATOM 772 N N . THR A 1 101 ? -20.083 21.978 15.467 1.00 59.19 101 THR A N 1
ATOM 773 C CA . THR A 1 101 ? -20.245 20.512 15.379 1.00 59.19 101 THR A CA 1
ATOM 774 C C . THR A 1 101 ? -19.027 19.772 14.812 1.00 59.19 101 THR A C 1
ATOM 776 O O . THR A 1 101 ? -18.974 18.546 14.868 1.00 59.19 101 THR A O 1
ATOM 779 N N . LEU A 1 102 ? -18.001 20.487 14.327 1.00 61.19 102 LEU A N 1
ATOM 780 C CA . LEU A 1 102 ? -16.813 19.871 13.713 1.00 61.19 102 LEU A CA 1
ATOM 781 C C . LEU A 1 102 ? -15.793 19.317 14.722 1.00 61.19 102 LEU A C 1
ATOM 783 O O . LEU A 1 102 ? -14.905 18.557 14.333 1.00 61.19 102 LEU A O 1
ATOM 787 N N . GLY A 1 103 ? -15.901 19.668 16.007 1.00 69.50 103 GLY A N 1
ATOM 788 C CA . GLY A 1 103 ? -14.902 19.317 17.020 1.00 69.50 103 GLY A CA 1
ATOM 789 C C . GLY A 1 103 ? -14.746 17.811 17.256 1.00 69.50 103 GLY A C 1
ATOM 790 O O . GLY A 1 103 ? -13.624 17.307 17.262 1.00 69.50 103 GLY A O 1
ATOM 791 N N . GLU A 1 104 ? -15.847 17.078 17.433 1.00 73.38 104 GLU A N 1
ATOM 792 C CA . GLU A 1 104 ? -15.791 15.630 17.682 1.00 73.38 104 GLU A CA 1
ATOM 793 C C . GLU A 1 104 ? -15.368 14.798 16.464 1.00 73.38 104 GLU A C 1
ATOM 795 O O . GLU A 1 104 ? -14.486 13.952 16.633 1.00 73.38 104 GLU A O 1
ATOM 800 N N . PRO A 1 105 ? -15.895 15.034 15.245 1.00 71.50 105 PRO A N 1
ATOM 801 C CA . PRO A 1 105 ? -15.389 14.373 14.044 1.00 71.50 105 PRO A CA 1
ATOM 802 C C . PRO A 1 105 ? -13.882 14.590 13.869 1.00 71.50 105 PRO A C 1
ATOM 804 O O . PRO A 1 105 ? -13.138 13.625 13.713 1.00 71.50 105 PRO A O 1
ATOM 807 N N . THR A 1 106 ? -13.413 15.831 14.039 1.00 72.56 106 THR A N 1
ATOM 808 C CA . THR A 1 106 ? -11.986 16.169 13.938 1.00 72.56 106 THR A CA 1
ATOM 809 C C . THR A 1 106 ? -11.145 15.437 14.991 1.00 72.56 106 THR A C 1
ATOM 811 O O . THR A 1 106 ? -10.062 14.947 14.678 1.00 72.56 106 THR A O 1
ATOM 814 N N . ARG A 1 107 ? -11.633 15.301 16.236 1.00 78.44 107 ARG A N 1
ATOM 815 C CA . ARG A 1 107 ? -10.950 14.510 17.283 1.00 78.44 107 ARG A CA 1
ATOM 816 C C . ARG A 1 107 ? -10.842 13.027 16.930 1.00 78.44 107 ARG A C 1
ATOM 818 O O . ARG A 1 107 ? -9.873 12.394 17.332 1.00 78.44 107 ARG A O 1
ATOM 825 N N . LYS A 1 108 ? -11.813 12.488 16.190 1.00 78.56 108 LYS A N 1
ATOM 826 C CA . LYS A 1 108 ? -11.801 11.113 15.666 1.00 78.56 108 LYS A CA 1
ATOM 827 C C . LYS A 1 108 ? -11.025 10.979 14.346 1.00 78.56 108 LYS A C 1
ATOM 829 O O . LYS A 1 108 ? -11.035 9.909 13.752 1.00 78.56 108 LYS A O 1
ATOM 834 N N . GLY A 1 109 ? -10.362 12.042 13.881 1.00 75.12 109 GLY A N 1
ATOM 835 C C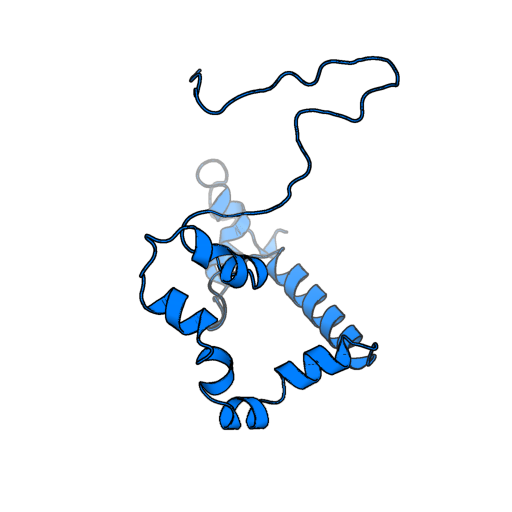A . GLY A 1 109 ? -9.603 12.051 12.626 1.00 75.12 109 GLY A CA 1
ATOM 836 C C . GLY A 1 109 ? -10.456 12.223 11.364 1.00 75.12 109 GLY A C 1
ATOM 837 O O . GLY A 1 109 ? -9.924 12.156 10.260 1.00 75.12 109 GLY A O 1
ATOM 838 N N . ILE A 1 110 ? -11.760 12.473 11.503 1.00 77.69 110 ILE A N 1
ATOM 839 C CA . ILE A 1 110 ? -12.679 12.698 10.385 1.00 77.69 110 ILE A CA 1
ATOM 840 C C . ILE A 1 110 ? -12.623 14.179 9.995 1.00 77.69 110 ILE A C 1
ATOM 842 O O . ILE A 1 110 ? -12.996 15.055 10.778 1.00 77.69 110 ILE A O 1
ATOM 846 N N . VAL A 1 111 ? -12.177 14.461 8.770 1.00 70.94 111 VAL A N 1
ATOM 847 C CA . VAL A 1 111 ? -12.091 15.818 8.214 1.00 70.94 111 VAL A CA 1
ATOM 848 C C . VAL A 1 111 ? -13.243 16.051 7.241 1.00 70.94 111 VAL A C 1
ATOM 850 O O . VAL A 1 111 ? -13.427 15.267 6.317 1.00 70.94 111 VAL A O 1
ATOM 853 N N . LEU A 1 112 ? -13.991 17.145 7.425 1.00 67.06 112 LEU A N 1
ATOM 854 C CA . LEU A 1 112 ? -15.102 17.520 6.538 1.00 67.06 112 LEU A CA 1
ATOM 855 C C . LEU A 1 112 ? -14.744 18.676 5.592 1.00 67.06 112 LEU A C 1
ATOM 857 O O . LEU A 1 112 ? -14.870 18.539 4.382 1.00 67.06 112 LEU A O 1
ATOM 861 N N . LEU A 1 113 ? -14.302 19.814 6.142 1.00 69.31 113 LEU A N 1
ATOM 862 C CA . LEU A 1 113 ? -14.030 21.030 5.357 1.00 69.31 113 LEU A CA 1
ATOM 863 C C . LEU A 1 113 ? -12.638 21.616 5.620 1.00 69.31 113 LEU A C 1
ATOM 865 O O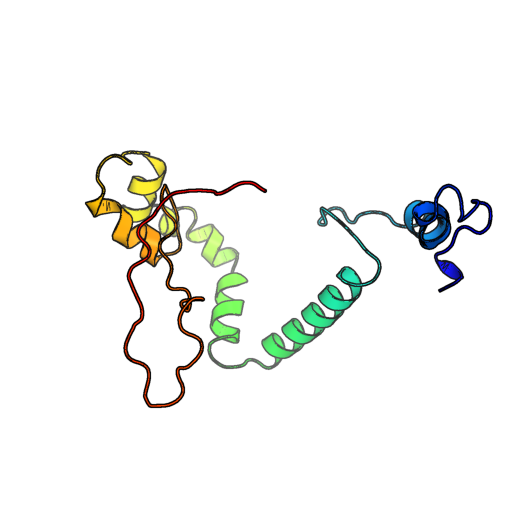 . LEU A 1 113 ? -11.967 22.069 4.699 1.00 69.31 113 LEU A O 1
ATOM 869 N N . VAL A 1 114 ? -12.190 21.601 6.878 1.00 70.75 114 VAL A N 1
ATOM 870 C CA . VAL A 1 114 ? -10.898 22.158 7.295 1.00 70.75 114 VAL A CA 1
ATOM 871 C C . VAL A 1 114 ? -10.106 21.083 8.026 1.00 70.75 114 VAL A C 1
ATOM 873 O O . VAL A 1 114 ? -10.585 20.514 9.006 1.00 70.75 114 VAL A O 1
ATOM 876 N N . VAL A 1 115 ? -8.878 20.824 7.570 1.00 73.69 115 VAL A N 1
ATOM 877 C CA . VAL A 1 115 ? -7.926 19.972 8.291 1.00 73.69 115 VAL A CA 1
ATOM 878 C C . VAL A 1 115 ? -7.385 20.766 9.475 1.00 73.69 115 VAL A C 1
ATOM 880 O O . VAL A 1 115 ? -6.579 21.681 9.306 1.00 73.69 115 VAL A O 1
ATOM 883 N N . LEU A 1 116 ? -7.803 20.405 10.684 1.00 75.12 116 LEU A N 1
ATOM 884 C CA . LEU A 1 116 ? -7.194 20.917 11.905 1.00 75.12 116 LEU A CA 1
ATOM 885 C C . LEU A 1 116 ? -6.136 19.922 12.374 1.00 75.12 116 LEU A C 1
ATOM 887 O O . LEU A 1 116 ? -6.434 18.781 12.711 1.00 75.12 116 LEU A O 1
ATOM 891 N N . GLY A 1 117 ? -4.886 20.364 12.407 1.00 76.75 117 GLY A N 1
ATOM 892 C CA . GLY A 1 117 ? -3.766 19.569 12.887 1.00 76.75 117 GLY A CA 1
ATOM 893 C C . GLY A 1 117 ? -2.701 20.474 13.476 1.00 76.75 117 GLY A C 1
ATOM 894 O O . GLY A 1 117 ? -2.558 21.631 13.082 1.00 76.75 117 GLY A O 1
ATOM 895 N N . ARG A 1 118 ? -1.939 19.954 14.435 1.00 81.94 118 ARG A N 1
ATOM 896 C CA . ARG A 1 118 ? -0.761 20.654 14.947 1.00 81.94 118 ARG A CA 1
ATOM 897 C C . ARG A 1 118 ? 0.435 20.234 14.106 1.00 81.94 118 ARG A C 1
ATOM 899 O O . ARG A 1 118 ? 0.783 19.059 14.084 1.00 81.94 118 ARG A O 1
ATOM 906 N N . ARG A 1 119 ? 1.065 21.188 13.425 1.00 79.12 119 ARG A N 1
ATOM 907 C CA . ARG A 1 119 ? 2.389 21.002 12.820 1.00 79.12 119 ARG A CA 1
ATOM 908 C C . ARG A 1 119 ? 3.400 21.854 13.572 1.00 79.12 119 ARG A C 1
ATOM 910 O O . ARG A 1 119 ? 3.049 22.898 14.120 1.00 79.12 119 ARG A O 1
ATOM 917 N N . LYS A 1 120 ? 4.657 21.413 13.587 1.00 83.94 120 LYS A N 1
ATOM 918 C CA . LYS A 1 120 ? 5.769 22.255 14.033 1.00 83.94 120 LYS A CA 1
ATOM 919 C C . LYS A 1 120 ? 5.845 23.477 13.112 1.00 83.94 120 LYS A C 1
ATOM 921 O O . LYS A 1 120 ? 5.802 23.309 11.899 1.00 83.94 120 LYS A O 1
ATOM 926 N N . GLN A 1 121 ? 5.942 24.678 13.680 1.00 78.62 121 GLN A N 1
ATOM 927 C CA . GLN A 1 121 ? 6.126 25.900 12.896 1.00 78.62 121 GLN A CA 1
ATOM 928 C C . GLN A 1 121 ? 7.474 25.878 12.175 1.00 78.62 121 GLN A C 1
ATOM 930 O O . GLN A 1 121 ? 8.519 25.639 12.776 1.00 78.62 121 GLN A O 1
ATOM 935 N N . ASN A 1 122 ? 7.426 26.145 10.874 1.00 67.00 122 ASN A N 1
ATOM 936 C CA . ASN A 1 122 ? 8.571 26.117 9.969 1.00 67.00 122 ASN A CA 1
ATOM 937 C C . ASN A 1 122 ? 9.429 27.393 10.096 1.00 67.00 122 ASN A C 1
ATOM 939 O O . ASN A 1 122 ? 10.531 27.446 9.563 1.00 67.00 122 ASN A O 1
ATOM 943 N N . THR A 1 123 ? 8.903 28.432 10.755 1.00 61.44 123 THR A N 1
ATOM 944 C CA . THR A 1 123 ? 9.429 29.808 10.746 1.00 61.44 123 THR A CA 1
ATOM 945 C C . THR A 1 123 ? 10.269 30.188 11.958 1.00 61.44 123 THR A C 1
ATOM 947 O O . THR A 1 123 ? 10.915 31.228 11.928 1.00 61.44 123 THR A O 1
ATOM 950 N N . CYS A 1 124 ? 10.308 29.368 13.005 1.00 47.81 124 CYS A N 1
ATOM 951 C CA . CYS A 1 124 ? 11.204 29.591 14.135 1.00 47.81 124 CYS A CA 1
ATOM 952 C C . CYS A 1 124 ? 12.154 28.367 14.204 1.00 47.81 124 CYS A C 1
ATOM 954 O O . CYS A 1 124 ? 11.874 27.411 14.937 1.00 47.81 124 CYS A O 1
ATOM 956 N N . PRO A 1 125 ? 13.249 28.322 13.401 1.00 52.66 125 PRO A N 1
ATOM 957 C CA . PRO A 1 125 ? 14.368 27.442 13.728 1.00 52.66 125 PRO A CA 1
ATOM 958 C C . PRO A 1 125 ? 14.773 27.771 15.161 1.00 52.66 125 PRO A C 1
ATOM 960 O O . PRO A 1 125 ? 14.767 28.937 15.539 1.00 52.66 125 PRO A O 1
ATOM 963 N N . THR A 1 126 ? 15.020 26.744 15.969 1.00 54.47 126 THR A N 1
ATOM 964 C CA . THR A 1 126 ? 15.327 26.839 17.399 1.00 54.47 126 THR A CA 1
ATOM 965 C C . THR A 1 126 ? 16.281 28.008 17.643 1.00 54.47 126 THR A C 1
ATOM 967 O O . THR A 1 126 ? 17.462 27.930 17.312 1.00 54.47 126 THR A O 1
ATOM 970 N N . GLN A 1 127 ? 15.731 29.129 18.112 1.00 47.62 127 GLN A N 1
ATOM 971 C CA . GLN A 1 127 ? 16.453 30.387 18.195 1.00 47.62 127 GLN A CA 1
ATOM 972 C C . GLN A 1 127 ? 17.588 30.181 1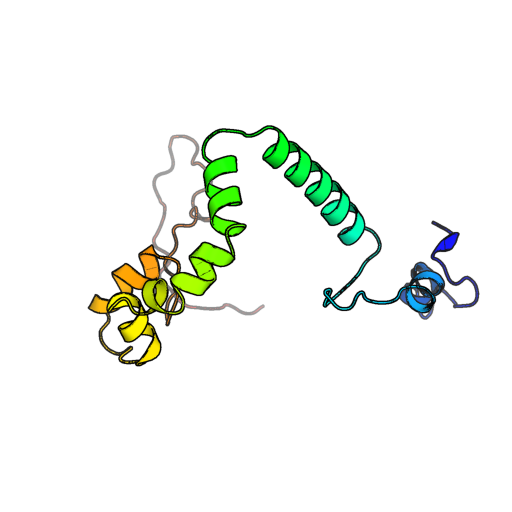9.201 1.00 47.62 127 GLN A C 1
ATOM 974 O O . GLN A 1 127 ? 17.333 29.808 20.349 1.00 47.62 127 GLN A O 1
ATOM 979 N N . LEU A 1 128 ? 18.835 30.408 18.777 1.00 43.91 128 LEU A N 1
ATOM 980 C CA . LEU A 1 128 ? 19.937 30.666 19.704 1.00 43.91 128 LEU A CA 1
ATOM 981 C C . LEU A 1 128 ? 19.456 31.693 20.749 1.00 43.91 128 LEU A C 1
ATOM 983 O O . LEU A 1 128 ? 18.718 32.619 20.384 1.00 43.91 128 LEU A O 1
ATOM 987 N N . PRO A 1 129 ? 19.814 31.533 22.035 1.00 38.03 129 PRO A N 1
ATOM 988 C CA . PRO A 1 129 ? 19.273 32.370 23.098 1.00 38.03 129 PRO A CA 1
ATOM 989 C C . PRO A 1 129 ? 19.629 33.837 22.822 1.00 38.03 129 PRO A C 1
ATOM 991 O O . PRO A 1 129 ? 20.798 34.207 22.875 1.00 38.03 129 PRO A O 1
ATOM 994 N N . GLY A 1 130 ? 18.625 34.660 22.487 1.00 46.22 130 GLY A N 1
ATOM 995 C CA . GLY A 1 130 ? 18.801 36.108 22.315 1.00 46.22 130 GLY A CA 1
ATOM 996 C C . GLY A 1 130 ? 17.992 36.816 21.222 1.00 46.22 130 GLY A C 1
ATOM 997 O O . GLY A 1 130 ? 18.007 38.042 21.205 1.00 46.22 130 GLY A O 1
ATOM 998 N N . SER A 1 131 ? 17.267 36.133 20.328 1.00 41.62 131 SER A N 1
ATOM 999 C CA . SER A 1 131 ? 16.492 36.833 19.283 1.00 41.62 131 SER A CA 1
ATOM 1000 C C . SER A 1 131 ? 14.982 36.757 19.532 1.00 41.62 131 SER A C 1
ATOM 1002 O O . SER A 1 131 ? 14.311 35.775 19.218 1.00 41.62 131 SER A O 1
ATOM 1004 N N . HIS A 1 132 ? 14.428 37.815 20.119 1.00 44.59 132 HIS A N 1
ATOM 1005 C CA . HIS A 1 132 ? 12.987 38.048 20.173 1.00 44.59 132 HIS A CA 1
ATOM 1006 C C . HIS A 1 132 ? 12.560 38.689 18.854 1.00 44.59 132 HIS A C 1
ATOM 1008 O O . HIS A 1 132 ? 12.874 39.854 18.657 1.00 44.59 132 HIS A O 1
ATOM 1014 N N . ASN A 1 133 ? 11.904 37.945 17.956 1.00 43.47 133 ASN A N 1
ATOM 1015 C CA . ASN A 1 133 ? 10.941 38.455 16.962 1.00 43.47 133 ASN A CA 1
ATOM 1016 C C . ASN A 1 133 ? 10.487 37.311 16.036 1.00 43.47 133 ASN A C 1
ATOM 1018 O O . ASN A 1 133 ? 11.050 37.110 14.964 1.00 43.47 133 ASN A O 1
ATOM 1022 N N . CYS A 1 134 ? 9.446 36.570 16.426 1.00 46.50 134 CYS A N 1
ATOM 1023 C CA . CYS A 1 134 ? 8.647 35.790 15.475 1.00 46.50 134 CYS A CA 1
ATOM 1024 C C . CYS A 1 134 ? 7.475 36.738 15.097 1.00 46.50 134 CYS A C 1
ATOM 1026 O O . CYS A 1 134 ? 6.552 36.930 15.884 1.00 46.50 134 CYS A O 1
ATOM 1028 N N . ARG A 1 135 ? 7.597 37.468 13.974 1.00 41.16 135 ARG A N 1
ATOM 1029 C CA . ARG A 1 135 ? 6.568 38.403 13.470 1.00 41.16 135 ARG A CA 1
ATOM 1030 C C . ARG A 1 135 ? 5.468 37.602 12.765 1.00 41.16 135 ARG A C 1
ATOM 1032 O O . ARG A 1 135 ? 5.779 36.777 11.909 1.00 41.16 135 ARG A O 1
ATOM 1039 N N . ASP A 1 136 ? 4.216 37.863 13.138 1.00 40.28 136 ASP A N 1
ATOM 1040 C CA . ASP A 1 136 ? 3.002 37.323 12.517 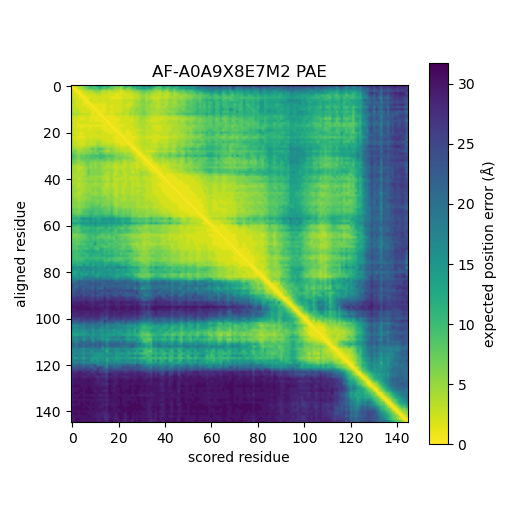1.00 40.28 136 ASP A CA 1
ATOM 1041 C C . ASP A 1 136 ? 3.030 37.479 10.990 1.00 40.28 136 ASP A C 1
ATOM 1043 O O . ASP A 1 136 ? 3.042 38.594 10.469 1.00 40.28 136 ASP A O 1
ATOM 1047 N N . LEU A 1 137 ? 3.005 36.356 10.272 1.00 38.47 137 LEU A N 1
ATOM 1048 C CA . LEU A 1 137 ? 2.650 36.322 8.856 1.00 38.47 137 LEU A CA 1
ATOM 1049 C C . LEU A 1 137 ? 1.204 35.841 8.763 1.00 38.47 137 LEU A C 1
ATOM 1051 O O . LEU A 1 137 ? 0.913 34.644 8.792 1.00 38.47 137 LEU A O 1
ATOM 1055 N N . THR A 1 138 ? 0.297 36.810 8.704 1.00 35.69 138 THR A N 1
ATOM 1056 C CA . THR A 1 138 ? -1.095 36.610 8.318 1.00 35.69 138 THR A CA 1
ATOM 1057 C C . THR A 1 138 ? -1.177 36.092 6.880 1.00 35.69 138 THR A C 1
ATOM 1059 O O . THR A 1 138 ? -0.345 36.400 6.028 1.00 35.69 138 THR A O 1
ATOM 1062 N N . LEU A 1 139 ? -2.187 35.250 6.640 1.00 38.38 139 LEU A N 1
ATOM 1063 C CA . LEU A 1 139 ? -2.511 34.620 5.363 1.00 38.38 139 LEU A CA 1
ATOM 1064 C C . LEU A 1 139 ? -2.449 35.589 4.170 1.00 38.38 139 LEU A C 1
ATOM 1066 O O . LEU A 1 139 ? -3.087 36.638 4.188 1.00 38.38 139 LEU A O 1
ATOM 1070 N N . GLY A 1 140 ? -1.853 35.115 3.075 1.00 39.25 140 GLY A N 1
ATOM 1071 C CA . GLY A 1 140 ? -2.255 35.511 1.727 1.00 39.25 140 GLY A CA 1
ATOM 1072 C C . GLY A 1 140 ? -1.376 36.562 1.060 1.00 39.25 140 GLY A C 1
ATOM 1073 O O . GLY A 1 140 ? -1.665 37.750 1.076 1.00 39.25 140 GLY A O 1
ATOM 1074 N N . SER A 1 141 ? -0.358 36.101 0.346 1.00 31.56 141 SER A N 1
ATOM 1075 C CA . SER A 1 141 ? -0.156 36.480 -1.056 1.00 31.56 141 SER A CA 1
ATOM 1076 C C . SER A 1 141 ? 0.935 35.590 -1.635 1.00 31.56 141 SER A C 1
ATOM 1078 O O . SER A 1 141 ? 2.052 35.523 -1.133 1.00 31.56 141 SER A O 1
ATOM 1080 N N . ALA A 1 142 ? 0.569 34.843 -2.672 1.00 40.38 142 ALA A N 1
ATOM 1081 C CA . ALA A 1 142 ? 1.538 34.242 -3.562 1.00 40.38 142 ALA A CA 1
ATOM 1082 C C . ALA A 1 142 ? 2.252 35.385 -4.290 1.00 40.38 142 ALA A C 1
ATOM 1084 O O . ALA A 1 142 ? 1.613 36.137 -5.024 1.00 40.38 142 ALA A O 1
ATOM 1085 N N . THR A 1 143 ? 3.555 35.528 -4.086 1.00 30.14 143 THR A N 1
ATOM 1086 C CA . THR A 1 143 ? 4.421 36.186 -5.062 1.00 30.14 143 THR A CA 1
ATOM 1087 C C . THR A 1 143 ? 4.844 35.123 -6.076 1.00 30.14 143 THR A C 1
ATOM 1089 O O . THR A 1 143 ? 5.515 34.162 -5.690 1.00 30.14 143 THR A O 1
ATOM 1092 N N . PRO A 1 144 ? 4.420 35.222 -7.349 1.00 39.81 144 PRO A N 1
ATOM 1093 C CA . PRO A 1 144 ? 4.999 34.411 -8.408 1.00 39.81 144 PRO A CA 1
ATOM 1094 C C . PRO A 1 144 ? 6.419 34.912 -8.707 1.00 39.81 144 PRO A C 1
ATOM 1096 O O . PRO A 1 144 ? 6.738 36.075 -8.441 1.00 39.81 144 PRO A O 1
ATOM 1099 N N . CYS A 1 145 ? 7.262 34.018 -9.227 1.00 34.91 145 CYS A N 1
ATOM 1100 C CA . CYS A 1 145 ? 8.488 34.412 -9.920 1.00 34.91 145 CYS A CA 1
ATOM 1101 C C . CYS A 1 145 ? 8.180 35.343 -11.096 1.00 34.91 145 CYS A C 1
ATOM 1103 O O . CYS A 1 145 ? 7.117 35.149 -11.733 1.00 34.91 145 CYS A O 1
#

Radius of gyration: 25.43 Å; Cα contacts (8 Å, |Δi|>4): 63; chains: 1; bounding box: 47×51×53 Å